Protein AF-A0AAV5DG81-F1 (afdb_monomer_lite)

Sequence (80 aa):
MGSAQGGWPSYNPQNFSQLVPADPSSQPSVVITTEAKNILLRHFYQKSEEKLRPKRAAPDNLAPENNNKLPRGSQSNARS

Secondary structure (DSSP, 8-state):
---TT-----S-TTTTTT-PPPPTT---S-------S-HHHHHHHHHHHHH----PPPPP--------------------

pLDDT: mean 72.12, std 17.06, range [37.22, 96.25]

Structure (mmCIF, N/CA/C/O backbone):
data_AF-A0AAV5DG81-F1
#
_entry.id   AF-A0AAV5DG81-F1
#
loop_
_atom_site.group_PDB
_atom_site.id
_atom_site.type_symbol
_atom_site.label_atom_id
_atom_site.label_alt_id
_atom_site.label_comp_id
_atom_site.label_asym_id
_atom_site.label_entity_id
_atom_site.label_seq_id
_atom_site.pdbx_PDB_ins_code
_atom_site.Cartn_x
_atom_site.Cartn_y
_atom_site.Cartn_z
_atom_site.occupancy
_atom_site.B_iso_or_equiv
_atom_site.auth_seq_id
_atom_site.auth_comp_id
_atom_site.auth_asym_id
_atom_site.auth_atom_id
_atom_site.pdbx_PDB_model_num
ATOM 1 N N . MET A 1 1 ? 35.880 20.354 -28.524 1.00 49.75 1 MET A N 1
ATOM 2 C CA . MET A 1 1 ? 34.457 20.000 -28.331 1.00 49.75 1 MET A CA 1
ATOM 3 C C . MET A 1 1 ? 34.404 18.517 -27.998 1.00 49.75 1 MET A C 1
ATOM 5 O O . MET A 1 1 ? 34.560 17.709 -28.898 1.00 49.75 1 MET A O 1
ATOM 9 N N . GLY A 1 2 ? 34.340 18.157 -26.714 1.00 53.25 2 GLY A N 1
ATOM 10 C CA . GLY A 1 2 ? 34.190 16.758 -26.300 1.00 53.25 2 GLY A CA 1
ATOM 11 C C . GLY A 1 2 ? 32.711 16.387 -26.318 1.00 53.25 2 GLY A C 1
ATOM 12 O O . GLY A 1 2 ? 31.901 17.123 -25.761 1.00 53.25 2 GLY A O 1
ATOM 13 N N . SER A 1 3 ? 32.352 15.306 -27.004 1.00 57.34 3 SER A N 1
ATOM 14 C CA . SER A 1 3 ? 30.972 14.832 -27.125 1.00 57.34 3 SER A CA 1
ATOM 15 C C . SER A 1 3 ? 30.382 14.561 -25.738 1.00 57.34 3 SER A C 1
ATOM 17 O O . SER A 1 3 ? 30.882 13.710 -25.004 1.00 57.34 3 SER A O 1
ATOM 19 N N . ALA A 1 4 ? 29.306 15.261 -25.377 1.00 62.47 4 ALA A N 1
ATOM 20 C CA . ALA A 1 4 ? 28.669 15.203 -24.056 1.00 62.47 4 ALA A CA 1
ATOM 21 C C . ALA A 1 4 ? 27.917 13.880 -23.770 1.00 62.47 4 ALA A C 1
ATOM 23 O O . ALA A 1 4 ? 27.154 13.790 -22.814 1.00 62.47 4 ALA A O 1
ATOM 24 N N . GLN A 1 5 ? 28.104 12.851 -24.603 1.00 66.19 5 GLN A N 1
ATOM 25 C CA . GLN A 1 5 ? 27.306 11.621 -24.607 1.00 66.19 5 GLN A CA 1
ATOM 26 C C . GLN A 1 5 ? 28.113 10.333 -24.336 1.00 66.19 5 GLN A C 1
ATOM 28 O O . GLN A 1 5 ? 27.526 9.257 -24.286 1.00 66.19 5 GLN A O 1
ATOM 33 N N . GLY A 1 6 ? 29.437 10.403 -24.150 1.00 69.50 6 GLY A N 1
ATOM 34 C CA . GLY A 1 6 ? 30.318 9.219 -24.183 1.00 69.50 6 GLY A CA 1
ATOM 35 C C . GLY A 1 6 ? 30.768 8.617 -22.843 1.00 69.50 6 GLY A C 1
ATOM 36 O O . GLY A 1 6 ? 31.643 7.761 -22.853 1.00 69.50 6 GLY A O 1
ATOM 37 N N . GLY A 1 7 ? 30.242 9.067 -21.699 1.00 79.00 7 GLY A N 1
ATOM 38 C CA . GLY A 1 7 ? 30.776 8.716 -20.369 1.00 79.00 7 GLY A CA 1
ATOM 39 C C . GLY A 1 7 ? 29.946 7.738 -19.530 1.00 79.00 7 GLY A C 1
ATOM 40 O O . GLY A 1 7 ? 30.188 7.634 -18.330 1.00 79.00 7 GLY A O 1
ATOM 41 N N . TRP A 1 8 ? 28.936 7.074 -20.098 1.00 81.38 8 TRP A N 1
ATOM 42 C CA . TRP A 1 8 ? 28.050 6.206 -19.316 1.00 81.38 8 TRP A CA 1
ATOM 43 C C . TRP A 1 8 ? 28.704 4.854 -19.004 1.00 81.38 8 TRP A C 1
ATOM 45 O O . TRP A 1 8 ? 29.297 4.248 -19.900 1.00 81.38 8 TRP A O 1
ATOM 55 N N . PRO A 1 9 ? 28.568 4.338 -17.769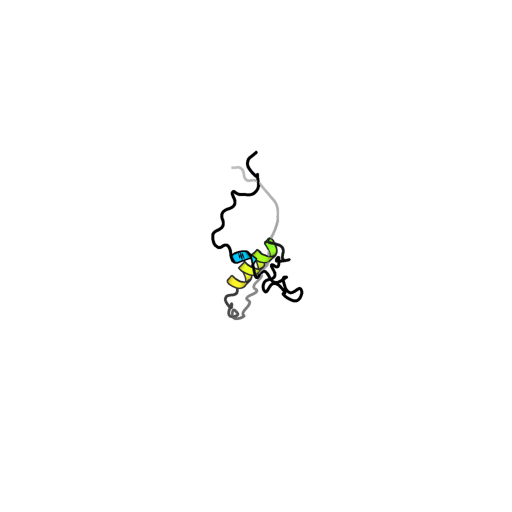 1.00 82.00 9 PRO A N 1
ATOM 56 C CA . PRO A 1 9 ? 29.001 2.987 -17.447 1.00 82.00 9 PRO A CA 1
ATOM 57 C C . PRO A 1 9 ? 28.299 1.965 -18.348 1.00 82.00 9 PRO A C 1
ATOM 59 O O . PRO A 1 9 ? 27.076 1.829 -18.319 1.00 82.00 9 PRO A O 1
ATOM 62 N N . SER A 1 10 ? 29.081 1.238 -19.145 1.00 82.94 10 SER A N 1
ATOM 63 C CA . SER A 1 10 ? 28.603 0.122 -19.960 1.00 82.94 10 SER A CA 1
ATOM 64 C C . SER A 1 10 ? 29.206 -1.168 -19.421 1.00 82.94 10 SER A C 1
ATOM 66 O O . SER A 1 10 ? 30.361 -1.488 -19.688 1.00 82.94 10 SER A O 1
ATOM 68 N N . TYR A 1 11 ? 28.433 -1.884 -18.606 1.00 84.06 11 TYR A N 1
ATOM 69 C CA . TYR A 1 11 ? 28.869 -3.144 -17.992 1.00 84.06 11 TYR A CA 1
ATOM 70 C C . TYR A 1 11 ? 28.769 -4.334 -18.959 1.00 84.06 11 TYR A C 1
ATOM 72 O O . TYR A 1 11 ? 29.489 -5.3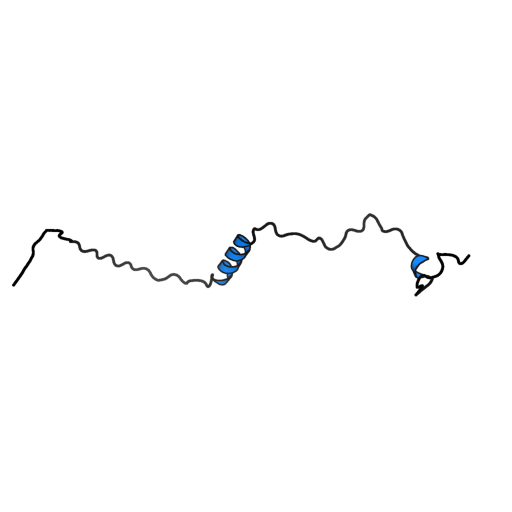14 -18.806 1.00 84.06 11 TYR A O 1
ATOM 80 N N . ASN A 1 12 ? 27.879 -4.246 -19.952 1.00 84.44 12 ASN A N 1
ATOM 81 C CA . ASN A 1 12 ? 27.690 -5.242 -21.002 1.00 84.44 12 ASN A CA 1
ATOM 82 C C . ASN A 1 12 ? 27.038 -4.566 -22.231 1.00 84.44 12 ASN A C 1
ATOM 84 O O . ASN A 1 12 ? 25.886 -4.125 -22.131 1.00 84.44 12 ASN A O 1
ATOM 88 N N . PRO A 1 13 ? 27.729 -4.472 -23.385 1.00 81.38 13 PRO A N 1
ATOM 89 C CA . PRO A 1 13 ? 27.217 -3.759 -24.555 1.00 81.38 13 PRO A CA 1
ATOM 90 C C . PRO A 1 13 ? 25.989 -4.428 -25.191 1.00 81.38 13 PRO A C 1
ATOM 92 O O . PRO A 1 13 ? 25.259 -3.770 -25.929 1.00 81.38 13 PRO A O 1
ATOM 95 N N . GLN A 1 14 ? 25.717 -5.699 -24.882 1.00 83.81 14 GLN A N 1
ATOM 96 C CA . GLN A 1 14 ? 24.554 -6.429 -25.388 1.00 83.81 14 GLN A CA 1
ATOM 97 C C . GLN A 1 14 ? 23.279 -6.247 -24.546 1.00 83.81 14 GLN A C 1
ATOM 99 O O . GLN A 1 14 ? 22.221 -6.707 -24.971 1.00 83.81 14 GLN A O 1
ATOM 104 N N . ASN A 1 15 ? 23.330 -5.559 -23.395 1.00 81.38 15 ASN A N 1
ATOM 105 C CA . ASN A 1 15 ? 22.175 -5.384 -22.494 1.00 81.38 15 ASN A CA 1
ATOM 106 C C . ASN A 1 15 ? 20.923 -4.832 -23.192 1.00 81.38 15 ASN A C 1
ATOM 108 O O . ASN A 1 15 ? 19.802 -5.152 -22.806 1.00 81.38 15 ASN A O 1
ATOM 112 N N . PHE A 1 16 ? 21.120 -3.999 -24.214 1.00 83.00 16 PHE A N 1
ATOM 113 C CA . PHE A 1 16 ? 20.041 -3.301 -24.906 1.00 83.00 16 PHE A CA 1
ATOM 114 C C . PHE A 1 16 ? 19.769 -3.833 -26.320 1.00 83.00 16 PHE A C 1
ATOM 116 O O . PHE A 1 16 ? 18.828 -3.385 -26.967 1.00 83.00 16 PHE A O 1
ATOM 123 N N . SER A 1 17 ? 20.553 -4.798 -26.815 1.00 83.19 17 SER A N 1
ATOM 124 C CA . SER A 1 17 ? 20.431 -5.296 -28.195 1.00 83.19 17 SER A CA 1
ATOM 125 C C . SER A 1 17 ? 19.188 -6.160 -28.437 1.00 83.19 17 SER A C 1
ATOM 127 O O . SER A 1 17 ? 18.825 -6.376 -29.588 1.00 83.19 17 SER A O 1
ATOM 129 N N . GLN A 1 18 ? 18.550 -6.669 -27.379 1.00 79.94 18 GLN A N 1
ATOM 130 C CA . GLN A 1 18 ? 17.412 -7.597 -27.457 1.00 79.94 18 GLN A CA 1
ATOM 131 C C . GLN A 1 18 ? 16.202 -7.115 -26.647 1.00 79.94 18 GLN A C 1
ATOM 133 O O . GLN A 1 18 ? 15.383 -7.928 -26.224 1.00 79.94 18 GLN A O 1
ATOM 138 N N . LEU A 1 19 ? 16.088 -5.808 -26.383 1.00 79.62 19 LEU A N 1
ATOM 139 C CA . LEU A 1 19 ? 14.912 -5.299 -25.685 1.00 79.62 19 LEU A CA 1
ATOM 140 C C . LEU A 1 19 ? 13.654 -5.589 -26.508 1.00 79.62 19 LEU A C 1
ATOM 142 O O . LEU A 1 19 ? 13.462 -5.040 -27.591 1.00 79.62 19 LEU A O 1
ATOM 146 N N . VAL A 1 20 ? 12.794 -6.445 -25.967 1.00 78.81 20 VAL A N 1
ATOM 147 C CA . VAL A 1 20 ? 11.451 -6.682 -26.490 1.00 78.81 20 VAL A CA 1
ATOM 148 C C . VAL A 1 20 ? 10.515 -5.681 -25.810 1.00 78.81 20 VAL A C 1
ATOM 150 O O . VAL A 1 20 ? 10.665 -5.443 -24.607 1.00 78.81 20 VAL A O 1
ATOM 153 N N . PRO A 1 21 ? 9.559 -5.074 -26.537 1.00 81.44 21 PRO A N 1
ATOM 154 C CA . PRO A 1 21 ? 8.505 -4.292 -25.908 1.00 81.44 21 PRO A CA 1
ATOM 155 C C . PRO A 1 21 ? 7.837 -5.096 -24.791 1.00 81.44 21 PRO A C 1
ATOM 157 O O . PRO A 1 21 ? 7.583 -6.290 -24.951 1.00 81.44 21 PRO A O 1
ATOM 160 N N . ALA A 1 22 ? 7.561 -4.447 -23.661 1.00 79.31 22 ALA A N 1
ATOM 161 C CA . ALA A 1 22 ? 6.807 -5.088 -22.593 1.00 79.31 22 ALA A CA 1
ATOM 162 C C . ALA A 1 22 ? 5.453 -5.570 -23.142 1.00 79.31 22 ALA A C 1
ATOM 164 O O . ALA A 1 22 ? 4.755 -4.814 -23.820 1.00 79.31 22 ALA A O 1
ATOM 165 N N . ASP A 1 23 ? 5.099 -6.825 -22.861 1.00 81.75 23 ASP A N 1
ATOM 166 C CA . ASP A 1 23 ? 3.800 -7.381 -23.237 1.00 81.75 23 ASP A CA 1
ATOM 167 C C . ASP A 1 23 ? 2.689 -6.638 -22.468 1.00 81.75 23 ASP A C 1
ATOM 169 O O . ASP A 1 23 ? 2.694 -6.669 -21.232 1.00 81.75 23 ASP A O 1
ATOM 173 N N . PRO A 1 24 ? 1.732 -5.978 -23.154 1.00 78.44 24 PRO A N 1
ATOM 174 C CA . PRO A 1 24 ? 0.637 -5.266 -22.497 1.00 78.44 24 PRO A CA 1
ATOM 175 C C . PRO A 1 24 ? -0.301 -6.188 -21.700 1.00 78.44 24 PRO A C 1
ATOM 177 O O . PRO A 1 24 ? -1.102 -5.692 -20.909 1.00 78.44 24 PRO A O 1
ATOM 180 N N . SER A 1 25 ? -0.224 -7.510 -21.887 1.00 81.81 25 SER A N 1
ATOM 181 C CA . SER A 1 25 ? -0.985 -8.496 -21.114 1.00 81.81 25 SER A CA 1
ATOM 182 C C . SER A 1 25 ? -0.343 -8.850 -19.763 1.00 81.81 25 SER A C 1
ATOM 184 O O . SER A 1 25 ? -0.997 -9.461 -18.914 1.00 81.81 25 SER A O 1
ATOM 186 N N . SER A 1 26 ? 0.910 -8.440 -19.531 1.00 80.56 26 SER A N 1
ATOM 187 C CA . SER A 1 26 ? 1.640 -8.716 -18.294 1.00 80.56 26 SER A CA 1
ATOM 188 C C . SER A 1 26 ? 1.060 -7.912 -17.129 1.00 80.56 26 SER A C 1
ATOM 190 O O . SER A 1 26 ? 1.282 -6.706 -17.004 1.00 80.56 26 SER A O 1
ATOM 192 N N . GLN A 1 27 ? 0.294 -8.581 -16.266 1.00 81.62 27 GLN A N 1
ATOM 193 C CA . GLN A 1 27 ? -0.208 -7.983 -15.032 1.00 81.62 27 GLN A CA 1
ATOM 194 C C . GLN A 1 27 ? 0.795 -8.185 -13.890 1.00 81.62 27 GLN A C 1
ATOM 196 O O . GLN A 1 27 ? 1.363 -9.273 -13.754 1.00 81.62 27 GLN A O 1
ATOM 201 N N . PRO A 1 28 ? 1.010 -7.169 -13.034 1.00 84.06 28 PRO A N 1
ATOM 202 C CA . PRO A 1 28 ? 1.835 -7.339 -11.849 1.00 84.06 28 PRO A CA 1
ATOM 203 C C . PRO A 1 28 ? 1.228 -8.421 -10.951 1.00 84.06 28 PRO A C 1
ATOM 205 O O . PRO A 1 28 ? 0.030 -8.422 -10.675 1.00 84.06 28 PRO A O 1
ATOM 208 N N . SER A 1 29 ? 2.065 -9.334 -10.465 1.00 85.44 29 SER A N 1
ATOM 209 C CA . SER A 1 29 ? 1.627 -10.449 -9.615 1.00 85.44 29 SER A CA 1
ATOM 210 C C . SER A 1 29 ? 1.186 -10.015 -8.215 1.00 85.44 29 SER A C 1
ATOM 212 O O . SER A 1 29 ? 0.520 -10.773 -7.514 1.00 85.44 29 SER A O 1
ATOM 214 N N . VAL A 1 30 ? 1.569 -8.808 -7.792 1.00 89.69 30 VAL A N 1
ATOM 215 C CA . VAL A 1 30 ? 1.331 -8.293 -6.445 1.00 89.69 30 VAL A CA 1
ATOM 216 C C . VAL A 1 30 ? 0.596 -6.963 -6.497 1.00 89.69 30 VAL A C 1
ATOM 218 O O . VAL A 1 30 ? 1.015 -6.019 -7.166 1.00 89.69 30 VAL A O 1
ATOM 221 N N . VAL A 1 31 ? -0.500 -6.887 -5.747 1.00 89.31 31 VAL A N 1
ATOM 222 C CA . VAL A 1 31 ? -1.290 -5.669 -5.564 1.00 89.31 31 VAL A CA 1
ATOM 223 C C . VAL A 1 31 ? -1.153 -5.237 -4.110 1.00 89.31 31 VAL A C 1
ATOM 225 O O . VAL A 1 31 ? -1.441 -6.007 -3.196 1.00 89.31 31 VAL A O 1
ATOM 228 N N . ILE A 1 32 ? -0.703 -4.004 -3.884 1.00 91.25 32 ILE A N 1
ATOM 229 C CA . ILE A 1 32 ? -0.617 -3.425 -2.540 1.00 91.25 32 ILE A CA 1
ATOM 230 C C . ILE A 1 32 ? -2.004 -2.900 -2.162 1.00 91.25 32 ILE A C 1
ATOM 232 O O . ILE A 1 32 ? -2.520 -1.987 -2.804 1.00 91.25 32 ILE A O 1
ATOM 236 N N . THR A 1 33 ? -2.605 -3.463 -1.113 1.00 93.06 33 THR A N 1
ATOM 237 C CA . THR A 1 33 ? -3.923 -3.051 -0.605 1.00 93.06 33 THR A CA 1
ATOM 238 C C . THR A 1 33 ? -3.804 -2.373 0.754 1.00 93.06 33 THR A C 1
ATOM 240 O O . THR A 1 33 ? -3.025 -2.813 1.601 1.00 93.06 33 THR A O 1
ATOM 243 N N . THR A 1 34 ? -4.611 -1.343 1.003 1.00 93.12 34 THR A N 1
ATOM 244 C CA . THR A 1 34 ? -4.700 -0.690 2.314 1.00 93.12 34 THR A CA 1
ATOM 245 C C . THR A 1 34 ? -5.834 -1.279 3.147 1.00 93.12 34 THR A C 1
ATOM 247 O O . THR A 1 34 ? -6.888 -1.659 2.638 1.00 93.12 34 THR A O 1
ATOM 250 N N . GLU A 1 35 ? -5.630 -1.363 4.461 1.00 92.25 35 GLU A N 1
ATOM 251 C CA . GLU A 1 35 ? -6.683 -1.818 5.364 1.00 92.25 35 GLU A CA 1
ATOM 252 C C . GLU A 1 35 ? -7.687 -0.687 5.627 1.00 92.25 35 GLU A C 1
ATOM 254 O O . GLU A 1 35 ? -7.329 0.345 6.194 1.00 92.25 35 GLU A O 1
ATOM 259 N N . ALA A 1 36 ? -8.958 -0.908 5.281 1.00 93.50 36 ALA A N 1
ATOM 260 C CA . ALA A 1 36 ? -10.031 0.075 5.468 1.00 93.50 36 ALA A CA 1
ATOM 261 C C . ALA A 1 36 ? -10.451 0.282 6.938 1.00 93.50 36 ALA A C 1
ATOM 263 O O . ALA A 1 36 ? -11.148 1.243 7.263 1.00 93.50 36 ALA A O 1
ATOM 264 N N . LYS A 1 37 ? -10.066 -0.621 7.849 1.00 94.75 37 LYS A N 1
ATOM 265 C CA . LYS A 1 37 ? -10.478 -0.547 9.256 1.00 94.75 37 LYS A CA 1
ATOM 266 C C . LYS A 1 37 ? -9.754 0.586 9.975 1.00 94.75 37 LYS A C 1
ATOM 268 O O . LYS A 1 37 ? -8.522 0.675 9.949 1.00 94.75 37 LYS A O 1
ATOM 273 N N . ASN A 1 38 ? -10.530 1.376 10.718 1.00 94.69 38 ASN A N 1
ATOM 274 C CA . ASN A 1 38 ? -9.999 2.358 11.654 1.00 94.69 38 ASN A CA 1
ATOM 275 C C . ASN A 1 38 ? -9.029 1.692 12.648 1.00 94.69 38 ASN A C 1
ATOM 277 O O . ASN A 1 38 ? -9.283 0.592 13.151 1.00 94.69 38 ASN A O 1
ATOM 281 N N . ILE A 1 39 ? -7.927 2.381 12.944 1.00 95.81 39 ILE A N 1
ATOM 282 C CA . ILE A 1 39 ? -6.839 1.864 13.781 1.00 95.81 39 ILE A CA 1
ATOM 283 C C . ILE A 1 39 ? -7.291 1.459 15.194 1.00 95.81 39 ILE A C 1
ATOM 285 O O . ILE A 1 39 ? -6.764 0.491 15.744 1.00 95.81 39 ILE A O 1
ATOM 289 N N . LEU A 1 40 ? -8.287 2.148 15.765 1.00 96.25 40 LEU A N 1
ATOM 290 C CA . LEU A 1 40 ? -8.812 1.865 17.102 1.00 96.25 40 LEU A CA 1
ATOM 291 C C . LEU A 1 40 ? -9.623 0.570 17.103 1.00 96.25 40 LEU A C 1
ATOM 293 O O . LEU A 1 40 ? -9.436 -0.278 17.973 1.00 96.25 40 LEU A O 1
ATOM 297 N N . LEU A 1 41 ? -10.482 0.391 16.094 1.00 95.12 41 LEU A N 1
ATOM 298 C CA . LEU A 1 41 ? -11.293 -0.817 15.938 1.00 95.12 41 LEU A CA 1
ATOM 299 C C . LEU A 1 41 ? -10.412 -2.045 15.711 1.00 95.12 41 LEU A C 1
ATOM 301 O O . LEU A 1 41 ? -10.626 -3.077 16.342 1.00 95.12 41 LEU A O 1
ATOM 305 N N . ARG A 1 42 ? -9.381 -1.915 14.868 1.00 94.31 42 ARG A N 1
ATOM 306 C CA . ARG A 1 42 ? -8.384 -2.970 14.635 1.00 94.31 42 ARG A CA 1
ATOM 307 C C . ARG A 1 42 ? -7.762 -3.448 15.947 1.00 94.31 42 ARG A C 1
ATOM 309 O O . ARG A 1 42 ? -7.757 -4.643 16.219 1.00 94.31 42 ARG A O 1
ATOM 316 N N . HIS A 1 43 ? -7.331 -2.509 16.792 1.00 95.50 43 HIS A N 1
ATOM 317 C CA . HIS A 1 43 ? -6.756 -2.816 18.101 1.00 95.50 43 HIS A CA 1
ATOM 318 C C . HIS A 1 43 ? -7.759 -3.430 19.080 1.00 95.50 43 HIS A C 1
ATOM 320 O O . HIS A 1 43 ? -7.395 -4.336 19.830 1.00 95.50 43 HIS A O 1
ATOM 326 N N . PHE A 1 44 ? -9.003 -2.945 19.105 1.00 94.50 44 PHE A N 1
ATOM 327 C CA . PHE A 1 44 ? -10.032 -3.477 19.996 1.00 94.50 44 PHE A CA 1
ATOM 328 C C . PHE A 1 44 ? -10.330 -4.947 19.684 1.00 94.50 44 PHE A C 1
ATOM 330 O O . PHE A 1 44 ? -10.260 -5.782 20.586 1.00 94.50 44 PHE A O 1
ATOM 337 N N . TYR A 1 45 ? -10.570 -5.269 18.408 1.00 90.69 45 TYR A N 1
ATOM 338 C CA . TYR A 1 45 ? -10.847 -6.640 17.975 1.00 90.69 45 TYR A CA 1
ATOM 339 C C . TYR A 1 45 ? -9.639 -7.563 18.134 1.00 90.69 45 TYR A C 1
ATOM 341 O O . TYR A 1 45 ? -9.778 -8.693 18.588 1.00 90.69 45 TYR A O 1
ATOM 349 N N . GLN A 1 46 ? -8.430 -7.081 17.844 1.00 91.94 46 GLN A N 1
ATOM 350 C CA . GL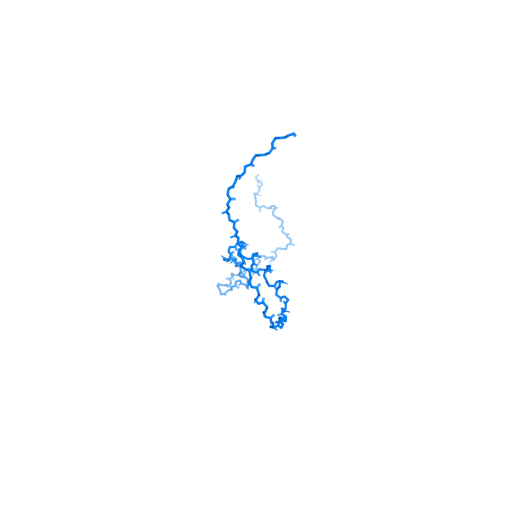N A 1 46 ? -7.219 -7.868 18.068 1.00 91.94 46 GLN A CA 1
ATOM 351 C C . GLN A 1 46 ? -7.064 -8.266 19.547 1.00 91.94 46 GLN A C 1
ATOM 353 O O . GLN A 1 46 ? -6.748 -9.414 19.850 1.00 91.94 46 GLN A O 1
ATOM 358 N N . LYS A 1 47 ? -7.333 -7.339 20.479 1.00 88.50 47 LYS A N 1
ATOM 359 C CA . LYS A 1 47 ? -7.270 -7.611 21.926 1.00 88.50 47 LYS A CA 1
ATOM 360 C C . LYS A 1 47 ? -8.421 -8.482 22.439 1.00 88.50 47 LYS A C 1
ATOM 362 O O . LYS A 1 47 ? -8.263 -9.112 23.486 1.00 88.50 47 LYS A O 1
ATOM 367 N N . SER A 1 48 ? -9.584 -8.487 21.781 1.00 84.81 48 SER A N 1
ATOM 368 C CA . SER A 1 48 ? -10.718 -9.317 22.207 1.00 84.81 48 SER A CA 1
ATOM 369 C C . SER A 1 48 ? -10.506 -10.792 21.881 1.00 84.81 48 SER A C 1
ATOM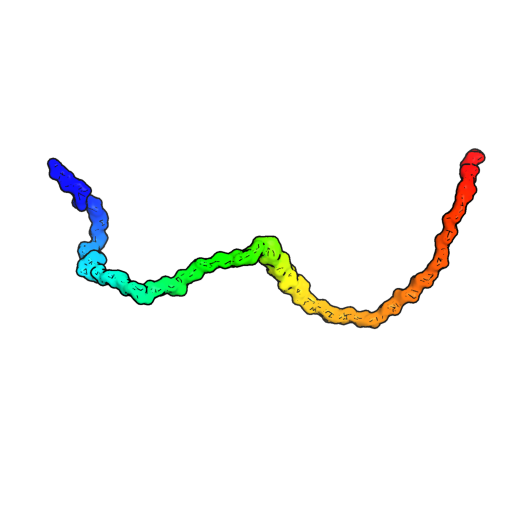 371 O O . SER A 1 48 ? -10.815 -11.630 22.723 1.00 84.81 48 SER A O 1
ATOM 373 N N . GLU A 1 49 ? -9.911 -11.105 20.727 1.00 80.38 49 GLU A N 1
ATOM 374 C CA . GLU A 1 49 ? -9.593 -12.485 20.328 1.00 80.38 49 GLU A CA 1
ATOM 375 C C . GLU A 1 49 ? -8.594 -13.148 21.294 1.00 80.38 49 GLU A C 1
ATOM 377 O O . GLU A 1 49 ? -8.762 -14.303 21.673 1.00 80.38 49 GLU A O 1
ATOM 382 N N . GLU A 1 50 ? -7.603 -12.401 21.794 1.00 71.69 50 GLU A N 1
ATOM 383 C CA . GLU A 1 50 ? -6.627 -12.913 22.771 1.00 71.69 50 GLU A CA 1
ATOM 384 C C . GLU A 1 50 ? -7.274 -13.284 24.122 1.00 71.69 50 GLU A C 1
ATOM 386 O O . GLU A 1 50 ? -6.823 -14.188 24.832 1.00 71.69 50 GLU A O 1
ATOM 391 N N . LYS A 1 51 ? -8.352 -12.586 24.500 1.00 65.81 51 LYS A N 1
ATOM 392 C CA . LYS A 1 51 ? -9.015 -12.742 25.804 1.00 65.81 51 LYS A CA 1
ATOM 393 C C . LYS A 1 51 ? -10.117 -13.796 25.822 1.00 65.81 51 LYS A C 1
ATOM 395 O O . LYS A 1 51 ? -10.589 -14.134 26.910 1.00 65.81 51 LYS A O 1
ATOM 400 N N . LEU A 1 52 ? -10.501 -14.355 24.677 1.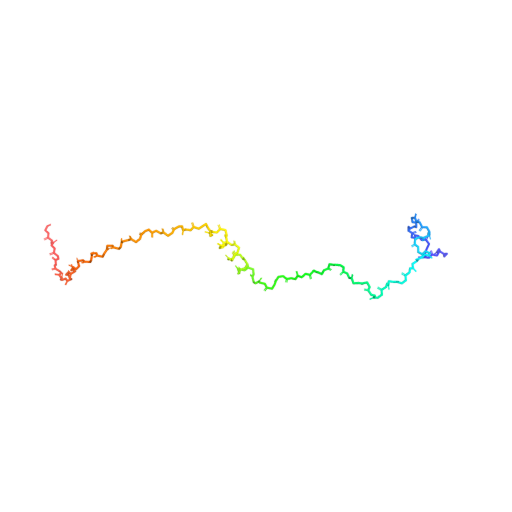00 61.31 52 LEU A N 1
ATOM 401 C CA . LEU A 1 52 ? -11.474 -15.445 24.584 1.00 61.31 52 LEU A CA 1
ATOM 402 C C . LEU A 1 52 ? -10.831 -16.800 24.911 1.00 61.31 52 LEU A C 1
ATOM 404 O O . LEU A 1 52 ? -10.883 -17.755 24.142 1.00 61.31 52 LEU A O 1
ATOM 408 N N . ARG A 1 53 ? -10.267 -16.923 26.116 1.00 65.44 53 ARG A N 1
ATOM 409 C CA . ARG A 1 53 ? -10.138 -18.244 26.739 1.00 65.44 53 ARG A CA 1
ATOM 410 C C . ARG A 1 53 ? -11.559 -18.723 27.062 1.00 65.44 53 ARG A C 1
ATOM 412 O O . ARG A 1 53 ? -12.273 -17.968 27.727 1.00 65.44 53 ARG A O 1
ATOM 419 N N . PRO A 1 54 ? -11.997 -19.922 26.628 1.00 61.38 54 PRO A N 1
ATOM 420 C CA . PRO A 1 54 ? -13.342 -20.410 26.915 1.00 61.38 54 PRO A CA 1
ATOM 421 C C . PRO A 1 54 ? -13.631 -20.387 28.423 1.00 61.38 54 PRO A C 1
ATOM 423 O O . PRO A 1 54 ? -13.080 -21.176 29.190 1.00 61.38 54 PRO A O 1
ATOM 426 N N . LYS A 1 55 ? -14.496 -19.472 28.871 1.00 62.25 55 LYS A N 1
ATOM 427 C CA . LYS A 1 55 ? -15.063 -19.501 30.223 1.00 62.25 55 LYS A CA 1
ATOM 428 C C . LYS A 1 55 ? -16.090 -20.630 30.245 1.00 62.25 55 LYS A C 1
ATOM 430 O O . LYS A 1 55 ? -17.199 -20.465 29.750 1.00 62.25 55 LYS A O 1
ATOM 435 N N . ARG A 1 56 ? -15.709 -21.796 30.777 1.00 64.31 56 ARG A N 1
ATOM 436 C CA . ARG A 1 56 ? -16.666 -22.847 31.164 1.00 64.31 56 ARG A CA 1
ATOM 437 C C . ARG A 1 56 ? -17.748 -22.183 32.034 1.00 64.31 56 ARG A C 1
ATOM 439 O O . ARG A 1 56 ? -17.393 -21.418 32.930 1.00 64.31 56 ARG A O 1
ATOM 446 N N . ALA A 1 57 ? -19.029 -22.401 31.730 1.00 57.44 57 ALA A N 1
ATOM 447 C CA . ALA A 1 57 ? -20.134 -21.783 32.466 1.00 57.44 57 ALA A CA 1
ATOM 448 C C . ALA A 1 57 ? -20.028 -22.093 33.972 1.00 57.44 57 ALA A C 1
ATOM 450 O O . ALA A 1 57 ? -19.722 -23.226 34.349 1.00 57.44 57 ALA A O 1
ATOM 451 N N . ALA A 1 58 ? -20.239 -21.080 34.816 1.00 52.69 58 ALA A N 1
ATOM 452 C CA . ALA A 1 58 ? -20.320 -21.255 36.264 1.00 52.69 58 ALA A CA 1
ATOM 453 C C . ALA A 1 58 ? -21.661 -21.926 36.621 1.00 52.69 58 ALA A C 1
ATOM 455 O O . ALA A 1 58 ? -22.658 -21.613 35.970 1.00 52.69 58 ALA A O 1
ATOM 456 N N . PRO A 1 59 ? -21.705 -22.841 37.607 1.00 52.34 59 PRO A N 1
ATOM 457 C CA . PRO A 1 59 ? -22.948 -23.491 37.995 1.00 52.34 59 PRO A CA 1
ATOM 458 C C . PRO A 1 59 ? -23.898 -22.470 38.632 1.00 52.34 59 PRO A C 1
ATOM 460 O O . PRO A 1 59 ? -23.490 -21.675 39.480 1.00 52.34 59 PRO A O 1
ATOM 463 N N . ASP A 1 60 ? -25.160 -22.510 38.205 1.00 64.50 60 ASP A N 1
ATOM 464 C CA . ASP A 1 60 ? -26.284 -21.825 38.836 1.00 64.50 60 ASP A CA 1
ATOM 465 C C . ASP A 1 60 ? -26.327 -22.122 40.340 1.00 64.50 60 ASP A C 1
ATOM 467 O O . ASP A 1 60 ? -26.203 -23.280 40.736 1.00 64.50 60 ASP A O 1
ATOM 471 N N . ASN A 1 61 ? -26.512 -21.092 41.171 1.00 54.38 61 ASN A N 1
ATOM 472 C CA . ASN A 1 61 ? -27.563 -21.030 42.197 1.00 54.38 61 ASN A CA 1
ATOM 473 C C . ASN A 1 61 ? -27.494 -19.681 42.936 1.00 54.38 61 ASN A C 1
ATOM 475 O O . ASN A 1 61 ? -26.573 -19.382 43.694 1.00 54.38 61 ASN A O 1
ATOM 479 N N . LEU A 1 62 ? -28.499 -18.857 42.654 1.00 57.09 62 LEU A N 1
ATOM 480 C CA . LEU A 1 62 ? -28.748 -17.528 43.198 1.00 57.09 62 LEU A CA 1
ATOM 481 C C . LEU A 1 62 ? -29.214 -17.635 44.658 1.00 57.09 62 LEU A C 1
ATOM 483 O O . LEU A 1 62 ? -30.161 -18.363 44.938 1.00 57.09 62 LEU A O 1
ATOM 487 N N . ALA A 1 63 ? -28.641 -16.847 45.566 1.00 48.78 63 ALA A N 1
ATOM 488 C CA . ALA A 1 63 ? -29.270 -16.559 46.854 1.00 48.78 63 ALA A CA 1
ATOM 489 C C . ALA A 1 63 ? -29.770 -15.105 46.850 1.00 48.78 63 ALA A C 1
ATOM 491 O O . ALA A 1 63 ? -28.943 -14.191 46.809 1.00 48.78 63 ALA A O 1
ATOM 492 N N . PRO A 1 64 ? -31.090 -14.849 46.881 1.00 62.62 64 PRO A N 1
ATOM 493 C CA . PRO A 1 64 ? -31.621 -13.538 47.196 1.00 62.62 64 PRO A CA 1
ATOM 494 C C . PRO A 1 64 ? -32.117 -13.551 48.644 1.00 62.62 64 PRO A C 1
ATOM 496 O O . PRO A 1 64 ? -33.179 -14.096 48.925 1.00 62.62 64 PRO A O 1
ATOM 499 N N . GLU A 1 65 ? -31.401 -12.913 49.567 1.00 56.09 65 GLU A N 1
ATOM 500 C CA . GLU A 1 65 ? -32.037 -12.489 50.816 1.00 56.09 65 GLU A CA 1
ATOM 501 C C . GLU A 1 65 ? -31.847 -10.982 50.994 1.00 56.09 65 GLU A C 1
ATOM 503 O O . GLU A 1 65 ? -30.790 -10.492 51.388 1.00 56.09 65 GLU A O 1
ATOM 508 N N . ASN A 1 66 ? -32.885 -10.233 50.612 1.00 62.34 66 ASN A N 1
ATOM 509 C CA . ASN A 1 66 ? -33.063 -8.849 51.026 1.00 62.34 66 ASN A CA 1
ATOM 510 C C . ASN A 1 66 ? -33.812 -8.854 52.364 1.00 62.34 66 ASN A C 1
ATOM 512 O O . ASN A 1 66 ? -34.784 -9.589 52.513 1.00 62.34 66 ASN A O 1
ATOM 516 N N . ASN A 1 67 ? -33.380 -8.028 53.318 1.00 53.06 67 ASN A N 1
ATOM 517 C CA . ASN A 1 67 ? -34.155 -7.724 54.519 1.00 53.06 67 ASN A CA 1
ATOM 518 C C . ASN A 1 67 ? -33.875 -6.290 55.014 1.00 53.06 67 ASN A C 1
ATOM 520 O O . ASN A 1 67 ? -33.100 -6.037 55.924 1.00 53.06 67 ASN A O 1
ATOM 524 N N . ASN A 1 68 ? -34.490 -5.329 54.323 1.00 55.81 68 ASN A N 1
ATOM 525 C CA . ASN A 1 68 ? -35.400 -4.319 54.882 1.00 55.81 68 ASN A CA 1
ATOM 526 C C . ASN A 1 68 ? -35.087 -3.730 56.284 1.00 55.81 68 ASN A C 1
ATOM 528 O O . ASN A 1 68 ? -35.415 -4.360 57.287 1.00 55.81 68 ASN A O 1
ATOM 532 N N . LYS A 1 69 ? -34.668 -2.447 56.335 1.00 56.81 69 LYS A N 1
ATOM 533 C CA . LYS A 1 69 ? -35.318 -1.291 57.032 1.00 56.81 69 LYS A CA 1
ATOM 534 C C . LYS A 1 69 ? -34.293 -0.214 57.462 1.00 56.81 69 LYS A C 1
ATOM 536 O O . LYS A 1 69 ? -33.502 -0.414 58.374 1.00 56.81 69 LYS A O 1
ATOM 541 N N . LEU A 1 70 ? -34.372 0.967 56.840 1.00 57.47 70 LEU A N 1
ATOM 542 C CA . LEU A 1 70 ? -33.788 2.236 57.311 1.00 57.47 70 LEU A CA 1
ATOM 543 C C . LEU A 1 70 ? -34.831 2.998 58.153 1.00 57.47 70 LEU A C 1
ATOM 545 O O . LEU A 1 70 ? -35.964 3.127 57.686 1.00 57.47 70 LEU A O 1
ATOM 549 N N . PRO A 1 71 ? -34.464 3.607 59.294 1.00 49.81 71 PRO A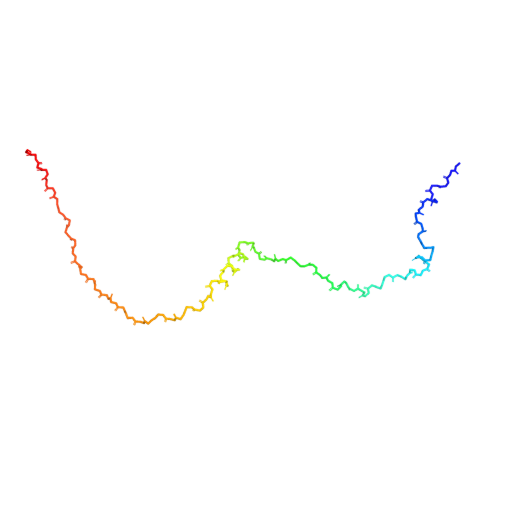 N 1
ATOM 550 C CA . PRO A 1 71 ? -35.201 4.736 59.852 1.00 49.81 71 PRO A CA 1
ATOM 551 C C . PRO A 1 71 ? -34.345 6.013 59.841 1.00 49.81 71 PRO A C 1
ATOM 553 O O . PRO A 1 71 ? -33.291 6.089 60.468 1.00 49.81 71 PRO A O 1
ATOM 556 N N . ARG A 1 72 ? -34.818 7.041 59.127 1.00 48.50 72 ARG A N 1
ATOM 557 C CA . ARG A 1 72 ? -34.299 8.416 59.176 1.00 48.50 72 ARG A CA 1
ATOM 558 C C . ARG A 1 72 ? -35.159 9.215 60.163 1.00 48.50 72 ARG A C 1
ATOM 560 O O . ARG A 1 72 ? -36.359 9.325 59.942 1.00 48.50 72 ARG A O 1
ATOM 567 N N . GLY A 1 73 ? -34.564 9.764 61.224 1.00 41.03 73 GLY A N 1
ATOM 568 C CA . GLY A 1 73 ? -35.242 10.601 62.228 1.00 41.03 73 GLY A CA 1
ATOM 569 C C . GLY A 1 73 ? -34.252 11.389 63.103 1.00 41.03 73 GLY A C 1
ATOM 570 O O . GLY A 1 73 ? -33.192 10.880 63.438 1.00 41.03 73 GLY A O 1
ATOM 571 N N . SER A 1 74 ? -34.594 12.648 63.381 1.00 43.47 74 SER A N 1
ATOM 572 C CA . SER A 1 74 ? -33.781 13.815 63.782 1.00 43.47 74 SER A CA 1
ATOM 573 C C . SER A 1 74 ? -33.175 13.871 65.201 1.00 43.47 74 SER A C 1
ATOM 575 O O . SER A 1 74 ? -33.799 13.373 66.123 1.00 43.47 74 SER A O 1
ATOM 577 N N . GLN A 1 75 ? -32.047 14.614 65.312 1.00 45.38 75 GLN A N 1
ATOM 578 C CA . GLN A 1 75 ? -31.535 15.541 66.374 1.00 45.38 75 GLN A CA 1
ATOM 579 C C . GLN A 1 75 ? -31.629 15.116 67.870 1.00 45.38 75 GLN A C 1
ATOM 581 O O . GLN A 1 75 ? -32.587 14.495 68.282 1.00 45.38 75 GLN A O 1
ATOM 586 N N . SER A 1 76 ? -30.703 15.413 68.793 1.00 43.66 76 SER A N 1
ATOM 587 C CA . SER A 1 76 ? -29.976 16.662 69.068 1.00 43.66 76 SER A CA 1
ATOM 588 C C . SER A 1 76 ? -28.789 16.457 70.038 1.00 43.66 76 SER A C 1
ATOM 590 O O . SER A 1 76 ? -28.883 15.669 70.971 1.00 43.66 76 SER A O 1
ATOM 592 N N . ASN A 1 77 ? -27.727 17.244 69.826 1.00 42.91 77 ASN A N 1
ATOM 593 C CA . ASN A 1 77 ? -26.819 17.907 70.783 1.00 42.91 77 ASN A CA 1
ATOM 594 C C . ASN A 1 77 ? -26.740 17.389 72.245 1.00 42.91 77 ASN A C 1
ATOM 596 O O . ASN A 1 77 ? -27.697 17.535 73.002 1.00 42.91 77 ASN A O 1
ATOM 600 N N . ALA A 1 78 ? -25.552 16.953 72.686 1.00 46.00 78 ALA A N 1
ATOM 601 C CA . ALA A 1 78 ? -25.215 16.797 74.104 1.00 46.00 78 ALA A CA 1
ATOM 602 C C . ALA A 1 78 ? -23.882 17.499 74.409 1.00 46.00 78 ALA A C 1
ATOM 604 O O . ALA A 1 78 ? -22.831 17.158 73.872 1.00 46.00 78 ALA A O 1
ATOM 605 N N . ARG A 1 79 ? -23.982 18.513 75.267 1.00 37.22 79 ARG A N 1
ATOM 606 C CA . ARG A 1 79 ? -22.915 19.279 75.905 1.00 37.22 79 ARG A CA 1
ATOM 607 C C . ARG A 1 79 ? -22.897 18.806 77.358 1.00 37.22 79 ARG A C 1
ATOM 609 O O . ARG A 1 79 ? -23.941 18.909 77.998 1.00 37.22 79 ARG A O 1
ATOM 616 N N . SER A 1 80 ? -21.774 18.298 77.859 1.00 51.03 80 SER A N 1
ATOM 617 C CA . SER A 1 80 ? -21.461 18.261 79.291 1.00 51.03 80 SER A CA 1
ATOM 618 C C . SER A 1 80 ? -19.968 18.093 79.508 1.00 51.03 80 SER A C 1
ATOM 620 O O . SER A 1 80 ? -19.335 17.422 78.666 1.00 51.03 80 SER A O 1
#

Radius of gyration: 40.8 Å; chains: 1; bounding box: 70×44×108 Å

InterPro domains:
  IPR018276 DET1- and DDB1-associated protein 1 domain [PF10172] (28-50)
  IPR033575 DET1- and DDB1-associated protein 1-like [PTHR31879] (31-78)

Foldseek 3Di:
DDPPPPDDDDPDPCPPVDDDPDDPPDDDPDDDDDDPDDPVVVVVVVVVVVVPPPDDDDDDDDDDDDDDDDDDDDDDDDDD

Organism: NCBI:txid191504